Protein AF-A0A961C7F0-F1 (afdb_monomer)

Radius of gyration: 18.89 Å; Cα contacts (8 Å, |Δi|>4): 254; chains: 1; bounding box: 51×41×41 Å

Solvent-accessible surface area (backbone atoms only — not comparable to full-atom values): 10589 Å² total; per-residue (Å²): 138,84,90,80,61,78,44,64,42,94,90,44,74,85,51,42,19,37,89,86,64,50,74,58,50,70,71,58,53,52,63,55,65,75,77,64,83,82,76,84,75,44,52,48,100,83,71,50,70,42,31,48,39,80,82,40,88,68,76,50,74,67,41,51,51,50,44,36,71,67,24,47,9,21,22,57,60,94,44,80,49,44,42,94,57,30,44,81,38,47,50,50,42,58,92,80,71,32,42,38,22,54,77,38,45,43,38,24,24,70,70,58,44,54,54,55,73,33,89,57,36,45,57,48,68,47,97,88,54,50,41,35,32,37,38,73,85,69,50,76,44,60,19,23,35,64,80,42,63,71,83,70,84,77,79,57,79,89,77,61,66,66,84,82,66,78,76,80,79,85,83,74,90,131

Structure (mmCIF, N/CA/C/O backbone):
data_AF-A0A961C7F0-F1
#
_entry.id   AF-A0A961C7F0-F1
#
loop_
_atom_site.group_PDB
_atom_site.id
_atom_site.type_symbol
_atom_site.label_atom_id
_atom_site.label_alt_id
_atom_site.label_comp_id
_atom_site.label_asym_id
_atom_site.label_entity_id
_atom_site.label_seq_id
_atom_site.pdbx_PDB_ins_code
_atom_site.Cartn_x
_atom_site.Cartn_y
_atom_site.Cartn_z
_atom_site.occupancy
_atom_site.B_iso_or_equiv
_atom_site.auth_seq_id
_atom_site.auth_comp_id
_atom_site.auth_asym_id
_atom_site.auth_atom_id
_atom_site.pdbx_PDB_model_num
ATOM 1 N N . ARG A 1 1 ? 17.783 14.917 -21.419 1.00 47.03 1 ARG A N 1
ATOM 2 C CA . ARG A 1 1 ? 17.774 14.018 -20.243 1.00 47.03 1 ARG A CA 1
ATOM 3 C C . ARG A 1 1 ? 18.153 12.638 -20.739 1.00 47.03 1 ARG A C 1
ATOM 5 O O . ARG A 1 1 ? 17.617 12.247 -21.768 1.00 47.03 1 ARG A O 1
ATOM 12 N N . ALA A 1 2 ? 19.117 11.986 -20.100 1.00 45.34 2 ALA A N 1
ATOM 13 C CA . ALA A 1 2 ? 19.457 10.599 -20.384 1.00 45.34 2 ALA A CA 1
ATOM 14 C C . ALA A 1 2 ? 18.728 9.730 -19.357 1.00 45.34 2 ALA A C 1
ATOM 16 O O . ALA A 1 2 ? 18.838 9.999 -18.163 1.00 45.34 2 ALA A O 1
ATOM 17 N N . ASP A 1 3 ? 17.970 8.744 -19.825 1.00 47.06 3 ASP A N 1
ATOM 18 C CA . ASP A 1 3 ? 17.360 7.743 -18.954 1.00 47.06 3 ASP A CA 1
ATOM 19 C C . ASP A 1 3 ? 18.378 6.617 -18.760 1.00 47.06 3 ASP A C 1
ATOM 21 O O . ASP A 1 3 ? 18.797 5.973 -19.723 1.00 47.06 3 ASP A O 1
ATOM 25 N N . ILE A 1 4 ? 18.811 6.408 -17.518 1.00 59.59 4 ILE A N 1
ATOM 26 C CA . ILE A 1 4 ? 19.751 5.350 -17.140 1.00 59.59 4 ILE A CA 1
ATOM 27 C C . ILE A 1 4 ? 18.974 4.334 -16.303 1.00 59.59 4 ILE A C 1
ATOM 29 O O . ILE A 1 4 ? 18.373 4.689 -15.292 1.00 59.59 4 ILE A O 1
ATOM 33 N N . SER A 1 5 ? 18.959 3.073 -16.738 1.00 61.34 5 SER A N 1
ATOM 34 C CA . SER A 1 5 ? 18.376 1.962 -15.979 1.00 61.34 5 SER A CA 1
ATOM 35 C C . SER A 1 5 ? 19.484 1.248 -15.216 1.00 61.34 5 SER A C 1
ATOM 37 O O . SER A 1 5 ? 20.381 0.687 -15.838 1.00 61.34 5 SER A O 1
ATOM 39 N N . LEU A 1 6 ? 19.421 1.293 -13.886 1.00 67.44 6 LEU A N 1
ATOM 40 C CA . LEU A 1 6 ? 20.345 0.594 -12.995 1.00 67.44 6 LEU A CA 1
ATOM 41 C C . LEU A 1 6 ? 19.616 -0.600 -12.382 1.00 67.44 6 LEU A C 1
ATOM 43 O O . LEU A 1 6 ? 18.571 -0.426 -11.755 1.00 67.44 6 LEU A O 1
ATOM 47 N N . ILE A 1 7 ? 20.166 -1.798 -12.554 1.00 64.94 7 ILE A N 1
ATOM 48 C CA . ILE A 1 7 ? 19.648 -3.018 -11.935 1.00 64.94 7 ILE A CA 1
ATOM 49 C C . ILE A 1 7 ? 20.595 -3.407 -10.802 1.00 64.94 7 ILE A C 1
ATOM 51 O O . ILE A 1 7 ? 21.784 -3.639 -11.033 1.00 64.94 7 ILE A O 1
ATOM 55 N N . VAL A 1 8 ? 20.048 -3.465 -9.587 1.00 66.12 8 VAL A N 1
ATOM 56 C CA . VAL A 1 8 ? 20.735 -3.921 -8.374 1.00 66.12 8 VAL A CA 1
ATOM 57 C C . VAL A 1 8 ? 20.138 -5.266 -7.982 1.00 66.12 8 VAL A C 1
ATOM 59 O O . VAL A 1 8 ? 18.935 -5.360 -7.722 1.00 66.12 8 VAL A O 1
ATOM 62 N N . GLY A 1 9 ? 20.964 -6.311 -7.986 1.00 58.84 9 GLY A N 1
ATOM 63 C CA . GLY A 1 9 ? 20.545 -7.646 -7.567 1.00 58.84 9 GLY A CA 1
ATOM 64 C C . GLY A 1 9 ? 20.196 -7.661 -6.081 1.00 58.84 9 GLY A C 1
ATOM 65 O O . GLY A 1 9 ? 20.911 -7.092 -5.261 1.00 58.84 9 GLY A O 1
ATOM 66 N N . ALA A 1 10 ? 19.091 -8.309 -5.711 1.00 60.16 10 ALA A N 1
ATOM 67 C CA . ALA A 1 10 ? 18.738 -8.486 -4.299 1.00 60.16 10 ALA A CA 1
ATOM 68 C C . ALA A 1 10 ? 19.674 -9.486 -3.586 1.00 60.16 10 ALA A C 1
ATOM 70 O O . ALA A 1 10 ? 19.792 -9.468 -2.364 1.00 60.16 10 ALA A O 1
ATOM 71 N N . ASP A 1 11 ? 20.306 -10.367 -4.357 1.00 69.69 11 ASP A N 1
ATOM 72 C CA . ASP A 1 11 ? 21.291 -11.369 -3.952 1.00 69.69 11 ASP A CA 1
ATOM 73 C C . ASP A 1 11 ? 22.716 -10.807 -3.858 1.00 69.69 11 ASP A C 1
ATOM 75 O O . ASP A 1 11 ? 23.481 -11.234 -2.993 1.00 69.69 11 ASP A O 1
ATOM 79 N N . ASP A 1 12 ? 23.049 -9.822 -4.692 1.00 70.56 12 ASP A N 1
ATOM 80 C CA . ASP A 1 12 ? 24.292 -9.056 -4.609 1.00 70.56 12 ASP A CA 1
ATOM 81 C C . ASP A 1 12 ? 24.028 -7.557 -4.852 1.00 70.56 12 ASP A C 1
ATOM 83 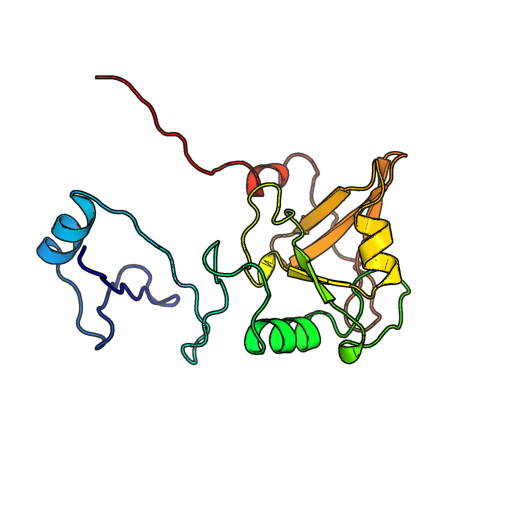O O . ASP A 1 12 ? 24.082 -7.084 -5.993 1.00 70.56 12 ASP A O 1
ATOM 87 N N . PRO A 1 13 ? 23.780 -6.773 -3.784 1.00 63.81 13 PRO A N 1
ATOM 88 C CA . PRO A 1 13 ? 23.499 -5.348 -3.912 1.00 63.81 13 PRO A CA 1
ATOM 89 C C . PRO A 1 13 ? 24.733 -4.513 -4.293 1.00 63.81 13 PRO A C 1
ATOM 91 O O . PRO A 1 13 ? 24.615 -3.306 -4.504 1.00 63.81 13 PRO A O 1
ATOM 94 N N . THR A 1 14 ? 25.925 -5.117 -4.365 1.00 72.62 14 THR A N 1
ATOM 95 C CA . THR A 1 14 ? 27.167 -4.418 -4.739 1.00 72.62 14 THR A CA 1
ATOM 96 C C . THR A 1 14 ? 27.400 -4.403 -6.253 1.00 72.62 14 THR A C 1
ATOM 98 O O . THR A 1 14 ? 28.111 -3.530 -6.784 1.00 72.62 14 THR A O 1
ATOM 101 N N . LEU A 1 15 ? 26.743 -5.320 -6.967 1.00 73.62 15 LEU A N 1
ATOM 102 C CA . LEU A 1 15 ? 26.760 -5.406 -8.415 1.00 73.62 15 LEU A CA 1
ATOM 103 C C . LEU A 1 15 ? 25.649 -4.537 -9.018 1.00 73.62 15 LEU A C 1
ATOM 105 O O . LEU A 1 15 ? 24.460 -4.806 -8.865 1.00 73.62 15 LEU A O 1
ATOM 109 N N . VAL A 1 16 ? 26.056 -3.494 -9.743 1.00 74.69 16 VAL A N 1
ATOM 110 C CA . VAL A 1 16 ? 25.160 -2.630 -10.521 1.00 74.69 16 VAL A CA 1
ATOM 111 C C . VAL A 1 16 ? 25.364 -2.936 -11.997 1.00 74.69 16 VAL A C 1
ATOM 113 O O . VAL A 1 16 ? 26.499 -2.907 -12.479 1.00 74.69 16 VAL A O 1
ATOM 116 N N . THR A 1 17 ? 24.276 -3.209 -12.710 1.00 78.56 17 THR A N 1
ATOM 117 C CA . THR A 1 17 ? 24.289 -3.501 -14.150 1.00 78.56 17 THR A CA 1
ATOM 118 C C . THR A 1 17 ? 23.371 -2.557 -14.922 1.00 78.56 17 THR A C 1
ATOM 120 O O . THR A 1 17 ? 22.463 -1.956 -14.340 1.00 78.56 17 THR A O 1
ATOM 123 N N . ASP A 1 18 ? 23.623 -2.398 -16.222 1.00 77.69 18 ASP A N 1
ATOM 124 C CA . ASP A 1 18 ? 22.651 -1.803 -17.142 1.00 77.69 18 ASP A CA 1
ATOM 125 C C . ASP A 1 18 ? 21.525 -2.798 -17.486 1.00 77.69 18 ASP A C 1
ATOM 127 O O . ASP A 1 18 ? 21.468 -3.921 -16.976 1.00 77.69 18 ASP A O 1
ATOM 131 N N . ARG A 1 19 ? 20.601 -2.397 -18.367 1.00 71.31 19 ARG A N 1
ATOM 132 C CA . ARG A 1 19 ? 19.469 -3.251 -18.761 1.00 71.31 19 ARG A CA 1
ATOM 133 C C . ARG A 1 19 ? 19.887 -4.497 -19.560 1.00 71.31 19 ARG A C 1
ATOM 135 O O . ARG A 1 19 ? 19.089 -5.423 -19.684 1.00 71.31 19 ARG A O 1
ATOM 142 N N . GLU A 1 20 ? 21.094 -4.518 -20.120 1.00 78.44 20 GLU A N 1
ATOM 143 C CA . GLU A 1 20 ? 21.688 -5.658 -20.818 1.00 78.44 20 GLU A CA 1
ATOM 144 C C . GLU A 1 20 ? 22.439 -6.602 -19.857 1.00 78.44 20 GLU A C 1
ATOM 146 O O . GLU A 1 20 ? 22.932 -7.648 -20.283 1.00 78.44 20 GLU A O 1
ATOM 151 N N . GLY A 1 21 ? 22.500 -6.273 -18.560 1.00 75.62 21 GLY A N 1
ATOM 152 C CA . GLY A 1 21 ? 23.225 -7.047 -17.554 1.00 75.62 21 GLY A CA 1
ATOM 153 C C . GLY A 1 21 ? 24.731 -6.785 -17.568 1.00 75.62 21 GLY A C 1
ATOM 154 O O . GLY A 1 21 ? 25.493 -7.548 -16.972 1.00 75.62 21 GLY A O 1
ATOM 155 N N . ILE A 1 22 ? 25.183 -5.727 -18.246 1.00 81.69 22 ILE A N 1
ATOM 156 C CA . ILE A 1 22 ? 26.596 -5.364 -18.306 1.00 81.69 22 ILE A CA 1
ATOM 157 C C . ILE A 1 22 ? 26.956 -4.625 -17.011 1.00 81.69 22 ILE A C 1
ATOM 159 O O . ILE A 1 22 ? 26.296 -3.639 -16.668 1.00 81.69 22 ILE A O 1
ATOM 163 N N . PRO A 1 23 ? 27.995 -5.062 -16.273 1.00 82.75 23 PRO A N 1
ATOM 164 C CA . PRO A 1 23 ? 28.431 -4.374 -15.065 1.00 82.75 23 PRO A CA 1
ATOM 165 C C . PRO A 1 23 ? 28.829 -2.926 -15.346 1.00 82.75 23 PRO A C 1
ATOM 167 O O . PRO A 1 23 ? 29.675 -2.645 -16.198 1.00 82.75 23 PRO A O 1
ATOM 170 N N . ILE A 1 24 ? 28.261 -2.002 -14.576 1.00 78.19 24 ILE A N 1
ATOM 171 C CA . ILE A 1 24 ? 28.623 -0.590 -14.635 1.00 78.19 24 ILE A CA 1
ATOM 172 C C . ILE A 1 24 ? 29.826 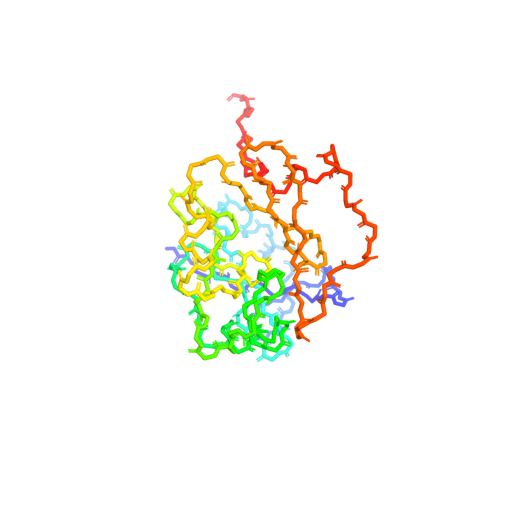-0.378 -13.714 1.00 78.19 24 ILE A C 1
ATOM 174 O O . ILE A 1 24 ? 29.722 -0.481 -12.486 1.00 78.19 24 ILE A O 1
ATOM 178 N N . GLY A 1 25 ? 30.981 -0.100 -14.322 1.00 77.81 25 GLY A N 1
ATOM 179 C CA . GLY A 1 25 ? 32.216 0.231 -13.609 1.00 77.81 25 GLY A CA 1
ATOM 180 C C . GLY A 1 25 ? 32.158 1.597 -12.918 1.00 77.81 25 GLY A C 1
ATOM 181 O O . GLY A 1 25 ? 31.290 2.421 -13.209 1.00 77.81 25 GLY A O 1
ATOM 182 N N . ASP A 1 26 ? 33.111 1.857 -12.025 1.00 73.56 26 ASP A N 1
ATOM 183 C CA . ASP A 1 26 ? 33.114 3.018 -11.122 1.00 73.56 26 ASP A CA 1
ATOM 184 C C . ASP A 1 26 ? 32.924 4.363 -11.835 1.00 73.56 26 ASP A C 1
ATOM 186 O O . ASP A 1 26 ? 32.136 5.193 -11.391 1.00 73.56 26 ASP A O 1
ATOM 190 N N . THR A 1 27 ? 33.556 4.571 -12.993 1.00 69.50 27 THR A N 1
ATOM 191 C CA . THR A 1 27 ? 33.387 5.798 -13.791 1.00 69.50 27 THR A CA 1
ATOM 192 C C . THR A 1 27 ? 31.938 6.021 -14.233 1.00 69.50 27 THR A C 1
ATOM 194 O O . THR A 1 27 ? 31.448 7.147 -14.180 1.00 69.50 27 THR A O 1
ATOM 197 N N . GLY A 1 28 ? 31.233 4.957 -14.630 1.00 66.56 28 GLY A N 1
ATOM 198 C CA . GLY A 1 28 ? 29.814 5.022 -14.981 1.00 66.56 28 GLY A CA 1
ATOM 199 C C . GLY A 1 28 ? 28.937 5.296 -13.760 1.00 66.56 28 GLY A C 1
ATOM 200 O O . GLY A 1 28 ? 28.008 6.097 -13.845 1.00 66.56 28 GLY A O 1
ATOM 201 N N . ARG A 1 29 ? 29.281 4.712 -12.602 1.00 67.75 29 ARG A N 1
ATOM 202 C CA . ARG A 1 29 ? 28.599 4.967 -11.322 1.00 67.75 29 ARG A CA 1
ATOM 203 C C . ARG A 1 29 ? 28.730 6.436 -10.908 1.00 67.75 29 ARG A C 1
ATOM 205 O O . ARG A 1 29 ? 27.721 7.069 -10.619 1.00 67.75 29 ARG A O 1
ATOM 212 N N . TYR A 1 30 ? 29.938 7.002 -10.949 1.00 67.12 30 TYR A N 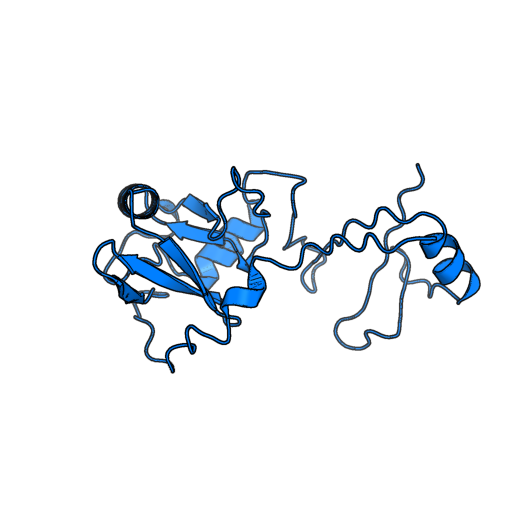1
ATOM 213 C CA . TYR A 1 30 ? 30.184 8.405 -10.595 1.00 67.12 30 TYR A CA 1
ATOM 214 C C . TYR A 1 30 ? 29.533 9.392 -11.566 1.00 67.12 30 TYR A C 1
ATOM 216 O O . TYR A 1 30 ? 28.960 10.379 -11.118 1.00 67.12 30 TYR A O 1
ATOM 224 N N . ALA A 1 31 ? 29.540 9.109 -12.873 1.00 64.81 31 ALA A N 1
ATOM 225 C CA . ALA A 1 31 ? 28.860 9.948 -13.859 1.00 64.81 31 ALA A CA 1
ATOM 226 C C . ALA A 1 31 ? 27.339 10.030 -13.619 1.00 64.81 31 ALA A C 1
ATOM 228 O O . ALA A 1 31 ? 26.744 11.086 -13.829 1.00 64.81 31 ALA A O 1
ATOM 229 N N . CYS A 1 32 ? 26.717 8.951 -13.125 1.00 61.50 32 CYS A N 1
ATOM 230 C CA . CYS A 1 32 ? 25.304 8.956 -12.737 1.00 61.50 32 CYS A CA 1
ATOM 231 C C . CYS A 1 32 ? 25.026 9.831 -11.503 1.00 61.50 32 CYS A C 1
ATOM 233 O O . CYS A 1 32 ? 23.901 10.284 -11.337 1.00 61.50 32 CYS A O 1
ATOM 235 N N . LEU A 1 33 ? 26.022 10.075 -10.644 1.00 62.59 33 LEU A N 1
ATOM 236 C CA . LEU A 1 33 ? 25.883 10.819 -9.385 1.00 62.59 33 LEU A CA 1
ATOM 237 C C . LEU A 1 33 ? 26.133 12.328 -9.524 1.00 62.59 33 LEU A C 1
ATOM 239 O O . LEU A 1 33 ? 25.933 13.060 -8.559 1.00 62.59 33 LEU A O 1
ATOM 243 N N . CYS A 1 34 ? 26.564 12.808 -10.694 1.00 64.75 34 CYS A N 1
ATOM 244 C CA . CYS A 1 34 ? 26.898 14.220 -10.888 1.00 64.75 34 CYS A CA 1
ATOM 245 C C . CYS A 1 34 ? 25.671 15.147 -11.019 1.00 64.75 34 CYS A C 1
ATOM 247 O O . CYS A 1 34 ? 25.830 16.346 -10.811 1.00 64.75 34 CYS A O 1
ATOM 249 N N . ASP A 1 35 ? 24.482 14.615 -11.340 1.00 49.62 35 ASP A N 1
ATOM 250 C CA . ASP A 1 35 ? 23.181 15.321 -11.284 1.00 49.62 35 ASP A CA 1
ATOM 251 C C . ASP A 1 35 ? 21.988 14.326 -11.308 1.00 49.62 35 ASP A C 1
ATOM 253 O O . ASP A 1 35 ? 21.268 14.221 -12.310 1.00 49.62 35 ASP A O 1
ATOM 257 N N . PRO A 1 36 ? 21.805 13.481 -10.275 1.00 50.34 36 PRO A N 1
ATOM 258 C CA . PRO A 1 36 ? 20.818 12.419 -10.356 1.00 50.34 36 PRO A CA 1
ATOM 259 C C . PRO A 1 36 ? 19.421 12.867 -9.933 1.00 50.34 36 PRO A C 1
ATOM 261 O O . PRO A 1 36 ? 19.143 13.105 -8.759 1.00 50.34 36 PRO A O 1
ATOM 264 N N . ALA A 1 37 ? 18.486 12.793 -10.874 1.00 52.41 37 ALA A N 1
ATOM 265 C CA . ALA A 1 37 ? 17.104 12.466 -10.552 1.00 52.41 37 ALA A CA 1
ATOM 266 C C . ALA A 1 37 ? 16.908 10.954 -10.758 1.00 52.41 37 ALA A C 1
ATOM 268 O O . ALA A 1 37 ? 16.533 10.516 -11.846 1.00 52.41 37 ALA A O 1
ATOM 269 N N . PHE A 1 38 ? 17.197 10.137 -9.739 1.00 57.75 38 PHE A N 1
ATOM 270 C CA . PHE A 1 38 ? 16.920 8.699 -9.804 1.00 57.75 38 PHE A CA 1
ATOM 271 C C . PHE A 1 38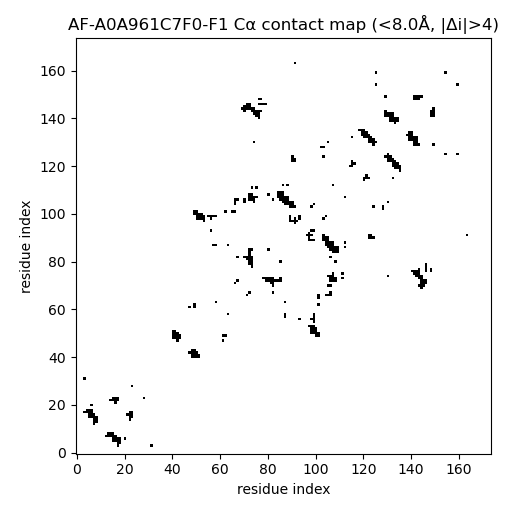 ? 15.424 8.437 -9.616 1.00 57.75 38 PHE A C 1
ATOM 273 O O . PHE A 1 38 ? 14.804 8.950 -8.687 1.00 57.75 38 PHE A O 1
ATOM 280 N N . THR A 1 39 ? 14.847 7.599 -10.476 1.00 56.34 39 THR A N 1
ATOM 281 C CA . THR A 1 39 ? 13.537 6.982 -10.232 1.00 56.34 39 THR A CA 1
ATOM 282 C C . THR A 1 39 ? 13.782 5.502 -9.960 1.00 56.34 39 THR A C 1
ATOM 284 O O . THR A 1 39 ? 14.086 4.772 -10.905 1.00 56.34 39 THR A O 1
ATOM 287 N N . PRO A 1 40 ? 13.726 5.041 -8.698 1.00 59.50 40 PRO A N 1
ATOM 288 C CA . PRO A 1 40 ? 13.882 3.624 -8.407 1.00 59.50 40 PRO A CA 1
ATOM 289 C C . PRO A 1 40 ? 12.732 2.841 -9.052 1.00 59.50 40 PRO A C 1
ATOM 291 O O . PRO A 1 40 ? 11.569 3.224 -8.941 1.00 59.50 40 PRO A O 1
ATOM 294 N N . VAL A 1 41 ? 13.064 1.744 -9.733 1.00 65.56 41 VAL A N 1
ATOM 295 C CA . VAL A 1 41 ? 12.092 0.804 -10.303 1.00 65.56 41 VAL A CA 1
ATOM 296 C C . VAL A 1 41 ? 12.257 -0.514 -9.564 1.00 65.56 41 VAL A C 1
ATOM 298 O O . VAL A 1 41 ? 13.201 -1.258 -9.821 1.00 65.56 41 VAL A O 1
ATOM 301 N N . VAL A 1 42 ? 11.351 -0.810 -8.633 1.00 70.62 42 VAL A N 1
ATOM 302 C CA . VAL A 1 42 ? 11.343 -2.113 -7.958 1.00 70.62 42 VAL A CA 1
ATOM 303 C C . VAL A 1 42 ? 10.545 -3.079 -8.810 1.00 70.62 42 VAL A C 1
ATOM 305 O O . VAL A 1 42 ? 9.410 -2.799 -9.202 1.00 70.62 42 VAL A O 1
ATOM 308 N N . MET A 1 43 ? 11.143 -4.224 -9.104 1.00 76.19 43 MET A N 1
ATOM 309 C CA . MET A 1 43 ? 10.519 -5.279 -9.882 1.00 76.19 43 MET A CA 1
ATOM 310 C C . MET A 1 43 ? 10.756 -6.639 -9.249 1.00 76.19 43 MET A C 1
ATOM 312 O O . MET A 1 43 ? 11.744 -6.869 -8.557 1.00 76.19 43 MET A O 1
ATOM 316 N N . ASN A 1 44 ? 9.823 -7.556 -9.484 1.00 73.88 44 ASN A N 1
ATOM 317 C CA . ASN A 1 44 ? 10.007 -8.939 -9.072 1.00 73.88 44 ASN A CA 1
ATOM 318 C C . ASN A 1 44 ? 11.019 -9.661 -9.981 1.00 73.88 44 ASN A C 1
ATOM 320 O O . ASN A 1 44 ? 11.440 -9.149 -11.017 1.00 73.88 44 ASN A O 1
ATOM 324 N N . THR A 1 45 ? 11.341 -10.909 -9.642 1.00 73.00 45 THR A N 1
ATOM 325 C CA . THR A 1 45 ? 12.297 -11.758 -10.380 1.00 73.00 45 THR A CA 1
ATOM 326 C C . THR A 1 45 ? 11.928 -12.037 -11.843 1.00 73.00 45 THR A C 1
ATOM 328 O O . THR A 1 45 ? 12.733 -12.595 -12.580 1.00 73.00 45 THR A O 1
ATOM 331 N N . LYS A 1 46 ? 10.720 -11.668 -12.286 1.00 74.38 46 LYS A N 1
ATOM 332 C CA . LYS A 1 46 ? 10.256 -11.791 -13.677 1.00 74.38 46 LYS A CA 1
ATOM 333 C C . LYS A 1 46 ? 10.277 -10.453 -14.427 1.00 74.38 46 LYS A C 1
ATOM 335 O O . LYS A 1 46 ? 9.698 -10.365 -15.506 1.00 74.38 46 LYS A O 1
ATOM 340 N N . GLY A 1 47 ? 10.880 -9.414 -13.848 1.00 68.25 47 GLY A N 1
ATOM 341 C CA . GLY A 1 47 ? 10.957 -8.076 -14.435 1.00 68.25 47 GLY A CA 1
ATOM 342 C C . GLY A 1 47 ? 9.645 -7.289 -14.377 1.00 68.25 47 GLY A C 1
ATOM 343 O O . GLY A 1 47 ? 9.493 -6.291 -15.076 1.00 68.25 47 GLY A O 1
ATOM 344 N N . VAL A 1 48 ? 8.667 -7.722 -13.571 1.00 76.69 48 VAL A N 1
ATOM 345 C CA . VAL A 1 48 ? 7.403 -6.989 -13.418 1.00 76.69 48 VAL A CA 1
ATOM 346 C C . VAL A 1 48 ? 7.584 -5.907 -12.371 1.00 76.69 48 VAL A C 1
ATOM 348 O O . VAL A 1 48 ? 7.856 -6.227 -11.216 1.00 76.69 48 VAL A O 1
ATOM 351 N N . VAL A 1 49 ? 7.380 -4.651 -12.769 1.00 78.00 49 VAL A N 1
ATOM 352 C CA . VAL A 1 49 ? 7.441 -3.498 -11.867 1.00 78.00 49 VAL A CA 1
ATOM 353 C C . VAL A 1 49 ? 6.357 -3.615 -10.796 1.00 78.00 49 VAL A C 1
ATOM 355 O O . VAL A 1 49 ? 5.161 -3.650 -11.097 1.00 78.00 49 VAL A O 1
ATOM 358 N N . THR A 1 50 ? 6.790 -3.716 -9.544 1.00 85.19 50 THR A N 1
ATOM 359 C CA . THR A 1 50 ? 5.927 -3.805 -8.365 1.00 85.19 50 THR A CA 1
ATOM 360 C C . THR A 1 50 ? 5.724 -2.455 -7.701 1.00 85.19 50 THR A C 1
ATOM 362 O O . THR A 1 50 ? 4.658 -2.254 -7.123 1.00 85.19 50 THR A O 1
ATOM 365 N N . ASP A 1 51 ? 6.682 -1.536 -7.844 1.00 86.94 51 ASP A N 1
ATOM 366 C CA . ASP A 1 51 ? 6.611 -0.188 -7.281 1.00 86.94 51 ASP A CA 1
ATOM 367 C C . ASP A 1 51 ? 6.624 0.840 -8.412 1.00 86.94 51 ASP A C 1
ATOM 369 O O . ASP A 1 51 ? 7.575 0.928 -9.190 1.00 86.94 51 ASP A O 1
ATOM 373 N N . LEU A 1 52 ? 5.509 1.561 -8.554 1.00 85.75 52 LEU A N 1
ATOM 374 C CA . LEU A 1 52 ? 5.305 2.551 -9.617 1.00 85.75 52 LEU A CA 1
ATOM 375 C C . LEU A 1 52 ? 5.615 3.974 -9.143 1.00 85.75 52 LEU A C 1
ATOM 377 O O . LEU A 1 52 ? 5.526 4.925 -9.931 1.00 85.75 52 LEU A O 1
ATOM 381 N N . GLY A 1 53 ? 5.925 4.147 -7.857 1.00 86.81 53 GLY A N 1
ATOM 382 C CA . GLY A 1 53 ? 6.163 5.440 -7.250 1.00 86.81 53 GLY A CA 1
ATOM 383 C C . GLY A 1 53 ? 4.997 6.389 -7.516 1.00 86.81 53 GLY A C 1
ATOM 384 O O . GLY A 1 53 ? 3.819 6.069 -7.344 1.00 86.81 53 GLY A O 1
ATOM 385 N N . ARG A 1 54 ? 5.329 7.584 -8.002 1.00 86.25 54 ARG A N 1
ATOM 386 C CA . ARG A 1 54 ? 4.363 8.637 -8.344 1.00 86.25 54 ARG A CA 1
ATOM 387 C C . ARG A 1 54 ? 4.073 8.758 -9.841 1.00 86.25 54 ARG A C 1
ATOM 389 O O . ARG A 1 54 ? 3.356 9.673 -10.239 1.00 86.25 54 ARG A O 1
ATOM 396 N N . ALA A 1 55 ? 4.583 7.844 -10.667 1.00 80.44 55 ALA A N 1
ATOM 397 C CA . ALA A 1 55 ? 4.376 7.889 -12.115 1.00 80.44 55 ALA A CA 1
ATOM 398 C C . ALA A 1 55 ? 2.917 7.604 -12.505 1.00 80.44 55 ALA A C 1
ATOM 400 O O . ALA A 1 55 ? 2.402 8.165 -13.471 1.00 80.44 55 ALA A O 1
ATOM 401 N N . GLN A 1 56 ? 2.228 6.758 -11.735 1.00 83.19 56 GLN A N 1
ATOM 402 C CA . GLN A 1 56 ? 0.843 6.385 -11.988 1.00 83.19 56 GLN A CA 1
ATOM 403 C C . GLN A 1 56 ? 0.052 6.340 -10.684 1.00 83.19 56 GLN A C 1
ATOM 405 O O . GLN A 1 56 ? 0.469 5.722 -9.711 1.00 83.19 56 GLN A O 1
ATOM 410 N N . ARG A 1 57 ? -1.132 6.960 -10.679 1.00 90.81 57 ARG A N 1
ATOM 411 C CA . ARG A 1 57 ? -2.040 6.943 -9.521 1.00 90.81 57 ARG A CA 1
ATOM 412 C C . ARG A 1 57 ? -2.701 5.583 -9.299 1.00 90.81 57 ARG A C 1
ATOM 414 O O . ARG A 1 57 ? -2.970 5.208 -8.167 1.00 90.81 57 ARG A O 1
ATOM 421 N N . LEU A 1 58 ? -3.080 4.898 -10.374 1.00 93.88 58 LEU A N 1
ATOM 422 C CA . LEU A 1 58 ? -3.846 3.655 -10.294 1.00 93.88 58 LEU A CA 1
ATOM 423 C C . LEU A 1 58 ? -2.909 2.452 -10.273 1.00 93.88 58 LEU A C 1
ATOM 425 O O . LEU A 1 58 ? -1.994 2.381 -11.088 1.00 93.88 58 LEU A O 1
ATOM 429 N N . ALA A 1 59 ? -3.200 1.489 -9.399 1.00 94.31 59 ALA A N 1
ATOM 430 C CA . ALA A 1 59 ? -2.489 0.219 -9.366 1.00 94.31 59 ALA A CA 1
ATOM 431 C C . ALA A 1 59 ? -2.612 -0.521 -10.706 1.00 94.31 59 ALA A C 1
ATOM 433 O O . ALA A 1 59 ? -3.715 -0.609 -11.267 1.00 94.31 59 ALA A O 1
ATOM 434 N N . SER A 1 60 ? -1.497 -1.080 -11.178 1.00 92.44 60 SER A N 1
ATOM 435 C CA . SER A 1 60 ? -1.441 -1.906 -12.387 1.00 92.44 60 SER A CA 1
ATOM 436 C C . SER A 1 60 ? -2.156 -3.247 -12.198 1.00 92.44 60 SER A C 1
ATOM 438 O O . SER A 1 60 ? -2.377 -3.707 -11.076 1.00 92.44 60 SER A O 1
ATOM 440 N N . ASP A 1 61 ? -2.470 -3.935 -13.296 1.00 90.94 61 ASP A N 1
ATOM 441 C CA . ASP A 1 61 ? -3.080 -5.271 -13.235 1.00 90.94 61 ASP A CA 1
ATOM 442 C C . ASP A 1 61 ? -2.195 -6.290 -12.507 1.00 90.94 61 ASP A C 1
ATOM 444 O O . ASP A 1 61 ? -2.697 -7.177 -11.815 1.00 90.94 61 ASP A O 1
ATOM 448 N N . ALA A 1 62 ? -0.872 -6.160 -12.633 1.00 88.06 62 ALA A N 1
ATOM 449 C CA . ALA A 1 62 ? 0.071 -7.002 -11.912 1.00 88.06 62 ALA A CA 1
ATOM 450 C C . ALA A 1 62 ? 0.013 -6.752 -10.399 1.00 88.06 62 ALA A C 1
ATOM 452 O O . ALA A 1 62 ? -0.069 -7.712 -9.631 1.00 88.06 62 ALA A O 1
ATOM 453 N N . GLN A 1 63 ? -0.017 -5.483 -9.974 1.00 94.12 63 GLN A N 1
ATOM 454 C CA . GLN A 1 63 ? -0.170 -5.124 -8.563 1.00 94.12 63 GLN A CA 1
ATOM 455 C C . GLN A 1 63 ? -1.513 -5.609 -8.011 1.00 94.12 63 GLN A C 1
ATOM 457 O O . GLN A 1 63 ? -1.545 -6.214 -6.945 1.00 94.12 63 GLN A O 1
ATOM 462 N N . ARG A 1 64 ? -2.611 -5.451 -8.762 1.00 95.12 64 ARG A N 1
ATOM 463 C CA . ARG A 1 64 ? -3.939 -5.956 -8.368 1.00 95.12 64 ARG A CA 1
ATOM 464 C C . ARG A 1 64 ? -3.951 -7.473 -8.182 1.00 95.12 64 ARG A C 1
ATOM 466 O O . ARG A 1 64 ? -4.499 -7.960 -7.199 1.00 95.12 64 ARG A O 1
ATOM 473 N N . LYS A 1 65 ? -3.314 -8.231 -9.082 1.00 91.25 65 LYS A N 1
ATOM 474 C CA . LYS A 1 65 ? -3.166 -9.693 -8.940 1.00 91.25 65 LYS A CA 1
ATOM 475 C C . LYS A 1 65 ? -2.328 -10.067 -7.718 1.00 91.25 65 LYS A C 1
ATOM 477 O O . LYS A 1 65 ? -2.694 -10.985 -6.987 1.00 91.25 65 LYS A O 1
ATOM 482 N N . ALA A 1 66 ? -1.224 -9.358 -7.485 1.00 92.25 66 ALA A N 1
ATOM 483 C CA . ALA A 1 66 ? -0.371 -9.587 -6.324 1.00 92.25 66 ALA A CA 1
ATOM 484 C C . ALA A 1 66 ? -1.114 -9.291 -5.012 1.00 92.25 66 ALA A C 1
ATOM 486 O O . ALA A 1 66 ? -1.085 -10.108 -4.094 1.00 92.25 66 ALA A O 1
ATOM 487 N N . MET A 1 67 ? -1.853 -8.182 -4.954 1.00 96.00 67 MET A N 1
ATOM 488 C CA . MET A 1 67 ? -2.736 -7.851 -3.840 1.00 96.00 67 MET A CA 1
ATOM 489 C C . MET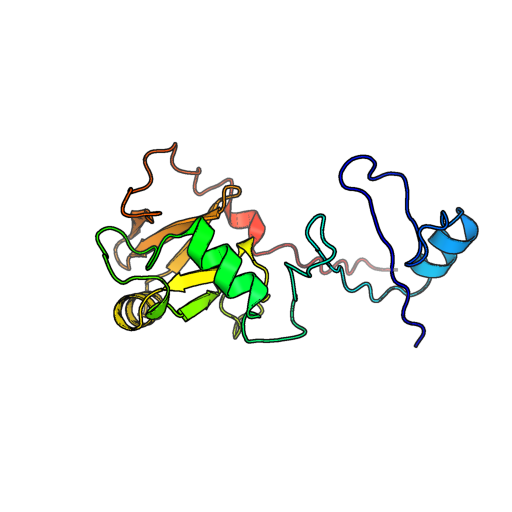 A 1 67 ? -3.815 -8.916 -3.633 1.00 96.00 67 MET A C 1
ATOM 491 O O . MET A 1 67 ? -3.984 -9.376 -2.513 1.00 96.00 67 MET A O 1
ATOM 495 N N . ALA A 1 68 ? -4.504 -9.368 -4.686 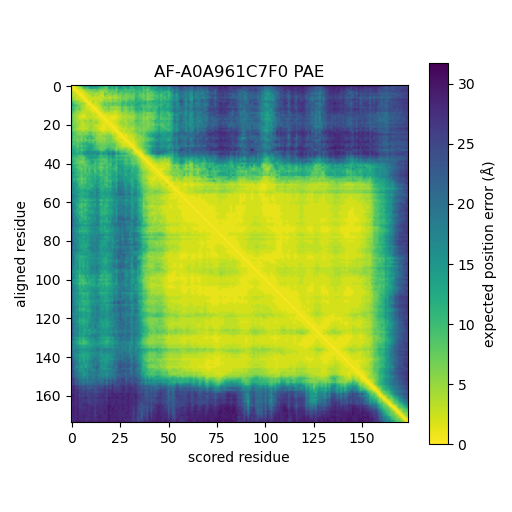1.00 95.31 68 ALA A N 1
ATOM 496 C CA . ALA A 1 68 ? -5.516 -10.421 -4.580 1.00 95.31 68 ALA A CA 1
ATOM 497 C C . ALA A 1 68 ? -4.940 -11.709 -3.968 1.00 95.31 68 ALA A C 1
ATOM 499 O O . ALA A 1 68 ? -5.566 -12.326 -3.108 1.00 95.31 68 ALA A O 1
ATOM 500 N N . HIS A 1 69 ? -3.720 -12.082 -4.362 1.00 94.50 69 HIS A N 1
ATOM 501 C CA . HIS A 1 69 ? -3.019 -13.232 -3.797 1.00 94.50 69 HIS A CA 1
ATOM 502 C C . HIS A 1 69 ? -2.574 -13.008 -2.342 1.00 94.50 69 HIS A C 1
ATOM 504 O O . HIS A 1 69 ? -2.696 -13.917 -1.523 1.00 94.50 69 HIS A O 1
ATOM 510 N N . ARG A 1 70 ? -2.073 -11.815 -1.999 1.00 95.00 70 ARG A N 1
ATOM 511 C CA . ARG A 1 70 ? -1.617 -11.474 -0.640 1.00 95.00 70 ARG A CA 1
ATOM 512 C C . ARG A 1 70 ? -2.786 -11.340 0.342 1.00 95.00 70 ARG A C 1
ATOM 514 O O . ARG A 1 70 ? -2.731 -11.883 1.443 1.00 95.00 70 ARG A O 1
ATOM 521 N N . ASP A 1 71 ? -3.828 -10.627 -0.066 1.00 97.38 71 ASP A N 1
ATOM 522 C CA . ASP A 1 71 ? -4.918 -10.161 0.791 1.00 97.38 71 ASP A CA 1
ATOM 523 C C . ASP A 1 71 ? -6.101 -11.139 0.816 1.00 97.38 71 ASP A C 1
ATOM 525 O O . ASP A 1 71 ? -6.785 -11.260 1.833 1.00 97.38 71 ASP A O 1
ATOM 529 N N . GLY A 1 72 ? -6.355 -11.859 -0.282 1.00 96.56 72 GLY A N 1
ATOM 530 C CA . GLY A 1 72 ? -7.483 -12.789 -0.402 1.00 96.56 72 GLY A CA 1
ATOM 531 C C . GLY A 1 72 ? -8.865 -12.126 -0.448 1.00 96.56 72 GLY A C 1
ATOM 532 O O . GLY A 1 72 ? -9.872 -12.822 -0.365 1.00 96.56 72 GLY A O 1
ATOM 533 N N . GLY A 1 73 ? -8.929 -10.797 -0.555 1.00 97.31 73 GLY A N 1
ATOM 534 C CA . GLY A 1 73 ? -10.163 -10.013 -0.545 1.00 97.31 73 GLY A CA 1
ATOM 535 C C . GLY A 1 73 ? -9.991 -8.727 0.250 1.00 97.31 73 GLY A C 1
ATOM 536 O O . GLY A 1 73 ? -8.876 -8.234 0.417 1.00 97.31 73 GLY A O 1
ATOM 537 N N . CYS A 1 74 ? -11.091 -8.173 0.756 1.00 98.38 74 CYS A N 1
ATOM 538 C CA . CYS A 1 74 ? -11.013 -6.995 1.612 1.00 98.38 74 CYS A CA 1
ATOM 539 C C . CYS A 1 74 ? -10.207 -7.288 2.892 1.00 98.38 74 CYS A C 1
ATOM 541 O O . CYS A 1 74 ? -10.527 -8.206 3.652 1.00 98.38 74 CYS A O 1
ATOM 543 N N . VAL A 1 75 ? -9.189 -6.463 3.160 1.00 98.12 75 VAL A N 1
ATOM 544 C CA . VAL A 1 75 ? -8.303 -6.616 4.328 1.00 98.12 75 VAL A CA 1
ATOM 545 C C . VAL A 1 75 ? -8.922 -6.123 5.639 1.00 98.12 75 VAL A C 1
ATOM 547 O O . VAL A 1 75 ? -8.341 -6.314 6.706 1.00 98.12 75 VAL A O 1
ATOM 550 N N . PHE A 1 76 ? -10.092 -5.481 5.602 1.00 97.38 76 PHE A N 1
ATOM 551 C CA . PHE A 1 76 ? -10.775 -5.044 6.818 1.00 97.38 76 PHE A CA 1
ATOM 552 C C . PHE A 1 76 ? -11.284 -6.270 7.600 1.00 97.38 76 PHE A C 1
ATOM 554 O O . PHE A 1 76 ? -11.901 -7.158 7.006 1.00 97.38 76 PHE A O 1
ATOM 561 N N . PRO A 1 77 ? -11.039 -6.371 8.919 1.00 95.69 77 PRO A N 1
ATOM 562 C CA . PRO A 1 77 ? -11.292 -7.605 9.658 1.00 95.69 77 PRO A CA 1
ATOM 563 C C . PRO A 1 77 ? -12.772 -7.983 9.711 1.00 95.69 77 PRO A C 1
ATOM 565 O O . PRO A 1 77 ? -13.623 -7.187 10.102 1.00 95.69 77 PRO A O 1
ATOM 568 N N . GLY A 1 78 ? -13.050 -9.254 9.425 1.00 95.62 78 GLY A N 1
ATOM 569 C CA . GLY A 1 78 ? -14.394 -9.822 9.371 1.00 95.62 78 GLY A CA 1
ATOM 570 C C . GLY A 1 78 ? -15.133 -9.570 8.056 1.00 95.62 78 GLY A C 1
ATOM 571 O O . GLY A 1 78 ? -16.278 -9.991 7.945 1.00 95.62 78 GLY A O 1
ATOM 572 N N . CYS A 1 79 ? -14.519 -8.898 7.078 1.00 97.62 79 CYS A N 1
ATOM 573 C CA . CYS A 1 79 ? -15.107 -8.734 5.754 1.00 97.62 79 CYS A CA 1
ATOM 574 C C . CYS A 1 79 ? -14.838 -9.972 4.889 1.00 97.62 79 CYS A C 1
ATOM 576 O O . CYS A 1 79 ? -13.742 -10.517 4.899 1.00 97.62 79 CYS A O 1
ATOM 578 N N . ASP A 1 80 ? -15.820 -10.402 4.114 1.00 97.19 80 ASP A N 1
ATOM 579 C CA . ASP A 1 80 ? -15.751 -11.549 3.204 1.00 97.19 80 ASP A CA 1
ATOM 580 C C . ASP A 1 80 ? -15.799 -11.133 1.726 1.00 97.19 80 ASP A C 1
ATOM 582 O O . ASP A 1 80 ? -15.840 -11.984 0.840 1.00 97.19 80 ASP A O 1
ATOM 586 N N . SER A 1 81 ? -15.776 -9.823 1.443 1.00 98.12 81 SER A N 1
ATOM 587 C CA . SER A 1 81 ? -15.777 -9.316 0.071 1.00 98.12 81 SER A CA 1
ATOM 588 C C . SER A 1 81 ? -14.563 -9.853 -0.691 1.00 98.12 81 SER A C 1
ATOM 590 O O . SER A 1 81 ? -13.430 -9.653 -0.231 1.00 98.12 81 SER A O 1
ATOM 592 N N . PRO A 1 82 ? -14.780 -10.495 -1.850 1.00 97.56 82 PRO A N 1
ATOM 593 C CA . PRO A 1 82 ? -13.712 -11.159 -2.574 1.00 97.56 82 PRO A CA 1
ATOM 594 C C . PRO A 1 82 ? -12.848 -10.131 -3.333 1.00 97.56 82 PRO A C 1
ATOM 596 O O . PRO A 1 82 ? -13.239 -8.960 -3.446 1.00 97.56 82 PRO A O 1
ATOM 599 N N . PRO A 1 83 ? -11.661 -10.520 -3.835 1.00 96.56 83 PRO A N 1
ATOM 600 C CA . PRO A 1 83 ? -10.741 -9.602 -4.511 1.00 96.56 83 PRO A CA 1
ATOM 601 C C . PRO A 1 83 ? -11.357 -8.832 -5.683 1.00 96.56 83 PRO A C 1
ATOM 603 O O . PRO A 1 83 ? -11.003 -7.681 -5.912 1.00 96.56 83 PRO A O 1
ATOM 606 N N . GLU A 1 84 ? -12.312 -9.427 -6.398 1.00 95.38 84 GLU A N 1
ATOM 607 C CA . GLU A 1 84 ? -12.992 -8.820 -7.547 1.00 95.38 84 GLU A CA 1
ATOM 608 C C . GLU A 1 84 ? -13.835 -7.598 -7.156 1.00 95.38 84 GLU A C 1
ATOM 610 O O . GLU A 1 84 ? -14.212 -6.804 -8.016 1.00 95.38 84 GLU A O 1
ATOM 615 N N . TRP A 1 85 ? -14.166 -7.457 -5.869 1.00 97.25 85 TRP A N 1
ATOM 616 C CA . TRP A 1 85 ? -14.954 -6.348 -5.324 1.00 97.25 85 TRP A CA 1
ATOM 617 C C . TRP A 1 85 ? -14.102 -5.362 -4.521 1.00 97.25 85 TRP A C 1
ATOM 619 O O . TRP A 1 85 ? -14.646 -4.452 -3.885 1.00 97.25 85 TRP A O 1
ATOM 629 N N . ALA A 1 86 ? -12.783 -5.562 -4.504 1.00 96.56 86 ALA A N 1
ATOM 630 C CA . ALA A 1 86 ? -11.842 -4.730 -3.781 1.00 96.56 86 ALA A CA 1
ATOM 631 C C . ALA A 1 86 ? -11.108 -3.766 -4.721 1.00 96.56 86 ALA A C 1
ATOM 633 O O . ALA A 1 86 ? -10.599 -4.145 -5.774 1.00 96.56 86 ALA A O 1
ATOM 634 N N . ASP A 1 87 ? -11.012 -2.514 -4.291 1.00 95.75 87 ASP A N 1
ATOM 635 C CA . ASP A 1 87 ? -10.155 -1.503 -4.890 1.00 95.75 87 ASP A CA 1
ATOM 636 C C . ASP A 1 87 ? -8.763 -1.540 -4.248 1.00 95.75 87 ASP A C 1
ATOM 638 O O . ASP A 1 87 ? -8.605 -1.911 -3.080 1.00 95.75 87 ASP A O 1
ATOM 642 N N . ALA A 1 88 ? -7.757 -1.077 -4.992 1.00 97.50 88 ALA A N 1
ATOM 643 C CA . ALA A 1 88 ? -6.450 -0.754 -4.433 1.00 97.50 88 ALA A CA 1
ATOM 644 C C . ALA A 1 88 ? -6.514 0.576 -3.675 1.00 97.50 88 ALA A C 1
ATOM 646 O O . ALA A 1 88 ? -6.767 1.626 -4.267 1.00 97.50 88 ALA A O 1
ATOM 647 N N . HIS A 1 89 ? -6.280 0.516 -2.368 1.00 96.94 89 HIS A N 1
ATOM 648 C CA . HIS A 1 89 ? -6.242 1.661 -1.471 1.00 96.94 89 HIS A CA 1
ATOM 649 C C . HIS A 1 89 ? -4.808 1.987 -1.069 1.00 96.94 89 HIS A C 1
ATOM 651 O O . HIS A 1 89 ? -4.122 1.128 -0.521 1.00 96.94 89 HIS A O 1
ATOM 657 N N . HIS A 1 90 ? -4.374 3.228 -1.267 1.00 96.12 90 HIS A N 1
ATOM 658 C CA . HIS A 1 90 ? -3.090 3.693 -0.749 1.00 96.12 90 HIS A CA 1
ATOM 659 C C . HIS A 1 90 ? -3.156 3.902 0.766 1.00 96.12 90 HIS A C 1
ATOM 661 O O . HIS A 1 90 ? -3.967 4.698 1.232 1.00 96.12 90 HIS A O 1
ATOM 667 N N . THR A 1 91 ? -2.304 3.230 1.539 1.00 93.94 91 THR A N 1
ATOM 668 C CA . THR A 1 91 ? -2.200 3.449 2.994 1.00 93.94 91 THR A CA 1
ATOM 669 C C . THR A 1 91 ? -1.735 4.863 3.316 1.00 93.94 91 THR A C 1
ATOM 671 O O . THR A 1 91 ? -2.366 5.547 4.118 1.00 93.94 91 THR A O 1
ATOM 674 N N . TRP A 1 92 ? -0.699 5.336 2.621 1.00 92.19 92 TRP A N 1
ATOM 675 C CA . TRP A 1 92 ? -0.407 6.757 2.493 1.00 92.19 92 TRP A CA 1
ATOM 676 C C . TRP A 1 92 ? -1.205 7.299 1.315 1.00 92.19 92 TRP A C 1
ATOM 678 O O . TRP A 1 92 ? -0.908 7.001 0.163 1.00 92.19 92 TRP A O 1
ATOM 688 N N . HIS A 1 93 ? -2.238 8.090 1.587 1.00 89.12 93 HIS A N 1
ATOM 689 C CA . HIS A 1 93 ? -3.115 8.601 0.542 1.00 89.12 93 HIS A CA 1
ATOM 690 C C . HIS A 1 93 ? -2.346 9.279 -0.600 1.00 89.12 93 HIS A C 1
ATOM 692 O O . HIS A 1 93 ? -1.476 10.124 -0.394 1.00 89.12 93 HIS A O 1
ATOM 698 N N . TRP A 1 94 ? -2.757 8.981 -1.835 1.00 90.31 94 TRP A N 1
ATOM 699 C CA . TRP A 1 94 ? -2.176 9.595 -3.028 1.00 90.31 94 TRP A CA 1
ATOM 700 C C . TRP A 1 94 ? -2.222 11.132 -2.998 1.00 90.31 94 TRP A C 1
ATOM 702 O O . TRP A 1 94 ? -1.293 11.797 -3.452 1.00 90.31 94 TRP A O 1
ATOM 712 N N . ASN A 1 95 ? -3.298 11.726 -2.484 1.00 90.19 95 ASN A N 1
ATOM 713 C CA . ASN A 1 95 ? -3.405 13.187 -2.434 1.00 90.19 95 ASN A CA 1
ATOM 714 C C . ASN A 1 95 ? -2.416 13.817 -1.441 1.00 90.19 95 ASN A C 1
ATOM 716 O O . ASN A 1 95 ? -2.062 14.977 -1.619 1.00 90.19 95 ASN A O 1
ATOM 720 N N . ASP A 1 96 ? -1.916 13.029 -0.489 1.00 89.00 96 ASP A N 1
ATOM 721 C CA . ASP A 1 96 ? -0.962 13.453 0.535 1.00 89.00 96 ASP A CA 1
ATOM 722 C C . ASP A 1 96 ? 0.486 13.098 0.150 1.00 89.00 96 ASP A C 1
ATOM 724 O O . ASP A 1 96 ? 1.391 13.228 0.966 1.00 89.00 96 ASP A O 1
ATOM 728 N N . GLY A 1 97 ? 0.716 12.631 -1.085 1.00 89.00 97 GLY A N 1
ATOM 729 C CA . GLY A 1 97 ? 2.048 12.307 -1.610 1.00 89.00 97 GLY A CA 1
ATOM 730 C C . GLY A 1 97 ? 2.391 10.818 -1.677 1.00 89.00 97 GLY A C 1
ATOM 731 O O . GLY A 1 97 ? 3.437 10.482 -2.221 1.00 89.00 97 GLY A O 1
ATOM 732 N N . GLY A 1 98 ? 1.512 9.918 -1.227 1.00 90.25 98 GLY A N 1
ATOM 733 C CA . GLY A 1 98 ? 1.829 8.488 -1.189 1.00 90.25 98 GLY A CA 1
ATOM 734 C C . GLY A 1 98 ? 2.026 7.845 -2.573 1.00 90.25 98 GLY A C 1
ATOM 735 O O . GLY A 1 98 ? 1.315 8.205 -3.523 1.00 90.25 98 GLY A O 1
ATOM 736 N N . PRO A 1 99 ? 2.982 6.912 -2.727 1.00 92.19 99 PRO A N 1
ATOM 737 C CA . PRO A 1 99 ? 3.275 6.249 -3.995 1.00 92.19 99 PRO A CA 1
ATOM 738 C C . PRO A 1 99 ? 2.370 5.035 -4.252 1.00 92.19 99 PRO A C 1
ATOM 740 O O . PRO A 1 99 ? 1.813 4.430 -3.338 1.00 92.19 99 PRO A O 1
ATOM 743 N N . THR A 1 100 ? 2.246 4.644 -5.516 1.00 92.25 100 THR A N 1
ATOM 744 C CA . THR A 1 100 ? 1.562 3.418 -5.947 1.00 92.25 100 THR A CA 1
ATOM 745 C C . THR A 1 100 ? 2.540 2.246 -5.913 1.00 92.25 100 THR A C 1
ATOM 747 O O . THR A 1 100 ? 2.895 1.673 -6.945 1.00 92.25 100 THR A O 1
ATOM 750 N N . ASP A 1 101 ? 2.959 1.892 -4.703 1.00 92.31 101 ASP A N 1
ATOM 751 C CA . ASP A 1 101 ? 3.912 0.814 -4.446 1.00 92.31 101 ASP A CA 1
ATOM 752 C C . ASP A 1 101 ? 3.208 -0.363 -3.792 1.00 92.31 101 ASP A C 1
ATOM 754 O O . ASP A 1 101 ? 2.340 -0.179 -2.938 1.00 92.31 101 ASP A O 1
ATOM 758 N N . LEU A 1 102 ? 3.545 -1.591 -4.191 1.00 91.19 102 LEU A N 1
ATOM 759 C CA . LEU A 1 102 ? 2.738 -2.765 -3.838 1.00 91.19 102 LEU A CA 1
ATOM 760 C C . LEU A 1 102 ? 2.595 -2.946 -2.316 1.00 91.19 102 LEU A C 1
ATOM 762 O O . LEU A 1 102 ? 1.540 -3.363 -1.829 1.00 91.19 102 LEU A O 1
ATOM 766 N N . HIS A 1 103 ? 3.641 -2.602 -1.566 1.00 89.50 103 HIS A N 1
ATOM 767 C CA . HIS A 1 103 ? 3.675 -2.692 -0.108 1.00 89.50 103 HIS A CA 1
ATOM 768 C C . HIS A 1 103 ? 2.842 -1.606 0.607 1.00 89.50 103 HIS A C 1
ATOM 770 O O . HIS A 1 103 ? 2.515 -1.773 1.780 1.00 89.50 103 HIS A O 1
ATOM 776 N N . LEU A 1 104 ? 2.444 -0.543 -0.102 1.00 93.56 104 LEU A N 1
ATOM 777 C CA . LEU A 1 104 ? 1.606 0.563 0.384 1.00 93.56 104 LEU A CA 1
ATOM 778 C C . LEU A 1 104 ? 0.176 0.525 -0.173 1.00 93.56 104 LEU A C 1
ATOM 780 O O . LEU A 1 104 ? -0.635 1.404 0.118 1.00 93.56 104 LEU A O 1
ATOM 784 N N . LEU A 1 105 ? -0.161 -0.497 -0.960 1.00 96.38 105 LEU A N 1
ATOM 785 C CA . LEU A 1 105 ? -1.509 -0.719 -1.471 1.00 96.38 105 LEU A CA 1
ATOM 786 C C . LEU A 1 105 ? -2.207 -1.819 -0.677 1.00 96.38 105 LEU A C 1
ATOM 788 O O . LEU A 1 105 ? -1.638 -2.888 -0.477 1.00 96.38 105 LEU A O 1
ATOM 792 N N . ALA A 1 106 ? -3.459 -1.600 -0.288 1.00 97.50 106 ALA A N 1
ATOM 793 C CA . ALA A 1 106 ? -4.306 -2.562 0.412 1.00 97.50 106 ALA A CA 1
ATOM 794 C C . ALA A 1 106 ? -5.604 -2.831 -0.362 1.00 97.50 106 ALA A C 1
ATOM 796 O O . ALA A 1 106 ? -6.186 -1.913 -0.936 1.00 97.50 106 ALA A O 1
ATOM 797 N N . SER A 1 107 ? -6.096 -4.071 -0.347 1.00 98.38 107 SER A N 1
ATOM 798 C CA . SER A 1 107 ? -7.376 -4.423 -0.978 1.00 98.38 107 SER A CA 1
ATOM 799 C C . SER A 1 107 ? -8.562 -4.025 -0.093 1.00 98.38 107 SER A C 1
ATOM 801 O O . SER A 1 107 ? -8.769 -4.609 0.973 1.00 98.38 107 SER A O 1
ATOM 803 N N . LEU A 1 108 ? -9.388 -3.067 -0.521 1.00 98.25 108 LEU A N 1
ATOM 804 C CA . LEU A 1 108 ? -10.580 -2.638 0.220 1.00 98.25 108 LEU A CA 1
ATOM 805 C C . LEU 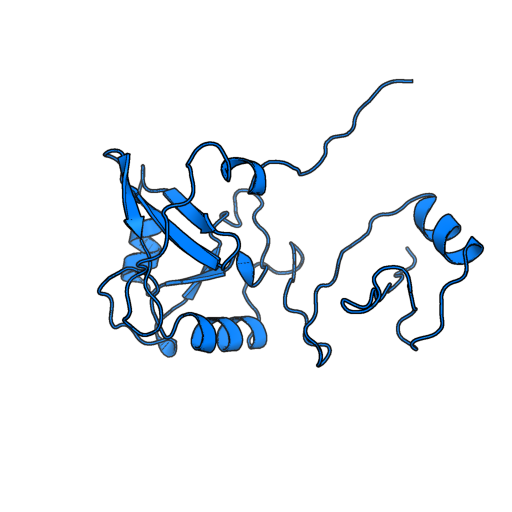A 1 108 ? -11.837 -2.661 -0.639 1.00 98.25 108 LEU A C 1
ATOM 807 O O . LEU A 1 108 ? -11.893 -2.029 -1.686 1.00 98.25 108 LEU A O 1
ATOM 811 N N . CYS A 1 109 ? -12.894 -3.321 -0.158 1.00 98.38 109 CYS A N 1
ATOM 812 C CA . CYS A 1 109 ? -14.200 -3.193 -0.796 1.00 98.38 109 CYS A CA 1
ATOM 813 C C . CYS A 1 109 ? -14.735 -1.767 -0.648 1.00 98.38 109 CYS A C 1
ATOM 815 O O . CYS A 1 109 ? -14.382 -1.056 0.298 1.00 98.38 109 CYS A O 1
ATOM 817 N N . ARG A 1 1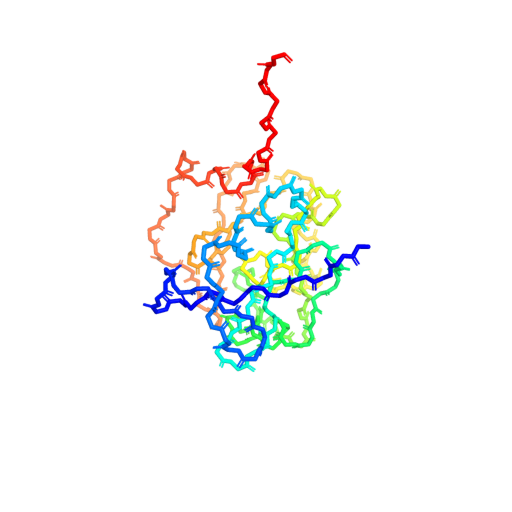10 ? -15.653 -1.364 -1.532 1.00 97.12 110 ARG A N 1
ATOM 818 C CA . ARG A 1 110 ? -16.227 -0.008 -1.544 1.00 97.12 110 ARG A CA 1
ATOM 819 C C . ARG A 1 110 ? -16.685 0.477 -0.161 1.00 97.12 110 ARG A C 1
ATOM 821 O O . ARG A 1 110 ? -16.465 1.634 0.185 1.00 97.12 110 ARG A O 1
ATOM 828 N N . HIS A 1 111 ? -17.299 -0.392 0.647 1.00 97.38 111 HIS A N 1
ATOM 829 C CA . HIS A 1 111 ? -17.740 -0.034 1.998 1.00 97.38 111 HIS A CA 1
ATOM 830 C C . HIS A 1 111 ? -16.565 0.346 2.913 1.00 97.38 111 HIS A C 1
ATOM 832 O O . HIS A 1 111 ? -16.555 1.436 3.485 1.00 97.38 111 HIS A O 1
ATOM 838 N N . HIS A 1 112 ? -15.563 -0.527 3.039 1.00 97.81 112 HIS A N 1
ATOM 839 C CA . HIS A 1 112 ? -14.428 -0.306 3.940 1.00 97.81 112 HIS A CA 1
ATOM 840 C C . HIS A 1 112 ? -13.414 0.704 3.395 1.00 97.81 112 HIS A C 1
ATOM 842 O O . HIS A 1 112 ? -12.750 1.390 4.173 1.00 97.81 112 HIS A O 1
ATOM 848 N N . HIS A 1 113 ? -13.360 0.879 2.077 1.00 97.00 113 HIS A N 1
ATOM 849 C CA . HIS A 1 113 ? -12.655 1.984 1.440 1.00 97.00 113 HIS A CA 1
ATOM 850 C C . HIS A 1 113 ? -13.227 3.322 1.943 1.00 97.00 113 HIS A C 1
ATOM 852 O O . HIS A 1 113 ? -12.492 4.163 2.455 1.00 97.00 113 HIS A O 1
ATOM 858 N N . MET A 1 114 ? -14.555 3.481 1.939 1.00 95.25 114 MET A N 1
ATOM 859 C CA . MET A 1 114 ? -15.202 4.679 2.488 1.00 95.25 114 MET A CA 1
ATOM 860 C C . MET A 1 114 ? -15.026 4.828 4.002 1.00 95.25 114 MET A C 1
ATOM 862 O O . MET A 1 114 ? -14.929 5.953 4.482 1.00 95.25 114 MET A O 1
ATOM 866 N N . VAL A 1 115 ? -15.003 3.729 4.768 1.00 94.38 115 VAL A N 1
ATOM 867 C CA . VAL A 1 115 ? -14.705 3.773 6.215 1.00 94.38 115 VAL A CA 1
ATOM 868 C C . VAL A 1 115 ? -13.315 4.350 6.465 1.00 94.38 115 VAL A C 1
ATOM 870 O O . VAL A 1 115 ? -13.168 5.175 7.362 1.00 94.38 115 VAL A O 1
ATOM 873 N N . THR A 1 116 ? -12.332 3.960 5.655 1.00 93.88 116 THR A N 1
ATOM 874 C CA . THR A 1 116 ? -10.936 4.395 5.800 1.00 93.88 116 THR A CA 1
ATOM 875 C C . THR A 1 116 ? -10.768 5.898 5.563 1.00 93.88 116 THR A C 1
ATOM 877 O O . THR A 1 116 ? -9.983 6.532 6.255 1.00 93.88 116 THR A O 1
ATOM 880 N N . HIS A 1 117 ? -11.590 6.500 4.696 1.00 93.06 117 HIS A N 1
ATOM 881 C CA . HIS A 1 117 ? -11.610 7.954 4.462 1.00 93.06 117 HIS A CA 1
ATOM 882 C C . HIS A 1 117 ? -12.405 8.762 5.502 1.00 93.06 117 HIS A C 1
ATOM 884 O O . HIS A 1 117 ? -12.528 9.983 5.382 1.00 93.06 117 HIS A O 1
ATOM 890 N N . ARG A 1 118 ? -13.005 8.128 6.519 1.00 94.62 118 ARG A N 1
ATOM 891 C CA . ARG A 1 118 ? -13.791 8.861 7.525 1.00 94.62 118 ARG A CA 1
ATOM 892 C C . ARG A 1 118 ? -12.885 9.695 8.424 1.00 94.62 118 ARG A C 1
ATOM 894 O O . ARG A 1 118 ? -11.838 9.248 8.875 1.00 94.62 118 ARG A O 1
ATOM 901 N N . LYS A 1 119 ? -13.361 10.885 8.796 1.00 93.31 119 LYS A N 1
ATOM 902 C CA . LYS A 1 119 ? -12.659 11.771 9.733 1.00 93.31 119 LYS A CA 1
ATOM 903 C C . LYS A 1 119 ? -12.273 11.034 11.024 1.00 93.31 119 LYS A C 1
ATOM 905 O O . LYS A 1 119 ? -13.118 10.397 11.656 1.00 93.31 119 LYS A O 1
ATOM 910 N N . GLY A 1 120 ? -11.007 11.169 11.418 1.00 92.12 120 GLY A N 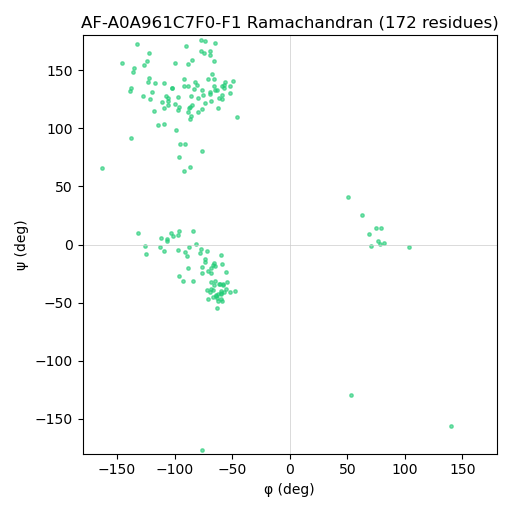1
ATOM 911 C CA . GLY A 1 120 ? -10.442 10.568 12.629 1.00 92.12 120 GLY A CA 1
ATOM 912 C C . GLY A 1 120 ? -10.107 9.081 12.509 1.00 92.12 120 GLY A C 1
ATOM 913 O O . GLY A 1 120 ? -9.654 8.499 13.488 1.00 92.12 120 GLY A O 1
ATOM 914 N N . TRP A 1 121 ? -10.341 8.463 11.350 1.00 94.56 121 TRP A N 1
ATOM 915 C CA . TRP A 1 121 ? -9.756 7.169 11.028 1.00 94.56 121 TRP A CA 1
ATOM 916 C C . TRP A 1 121 ? -8.403 7.395 10.368 1.00 94.56 121 TRP A C 1
ATOM 918 O O . TRP A 1 121 ? -8.268 8.262 9.509 1.00 94.56 121 TRP A O 1
ATOM 928 N N . THR A 1 122 ? -7.411 6.612 10.766 1.00 93.06 122 THR A N 1
ATOM 929 C CA . THR A 1 122 ? -6.123 6.534 10.073 1.00 93.06 122 THR A CA 1
ATOM 930 C C . THR A 1 122 ? -5.821 5.085 9.745 1.00 93.06 122 THR A C 1
ATOM 932 O O . THR A 1 122 ? -6.334 4.183 10.411 1.00 93.06 122 THR A O 1
ATOM 935 N N . MET A 1 123 ? -5.017 4.864 8.710 1.00 93.75 123 MET A N 1
ATOM 936 C CA . MET A 1 123 ? -4.552 3.546 8.297 1.00 93.75 123 MET A CA 1
ATOM 937 C C . MET A 1 123 ? -3.026 3.538 8.294 1.00 93.75 123 MET A C 1
ATOM 939 O O . MET A 1 123 ? -2.407 4.512 7.879 1.00 93.75 123 MET A O 1
ATOM 943 N N . GLY A 1 124 ? -2.433 2.443 8.752 1.00 92.00 124 GLY A N 1
ATOM 944 C CA . GLY A 1 124 ? -0.998 2.201 8.679 1.00 92.00 124 GLY A CA 1
ATOM 945 C C . GLY A 1 124 ? -0.699 0.805 8.147 1.00 92.00 124 GLY A C 1
ATOM 946 O O . GLY A 1 124 ? -1.607 -0.014 7.958 1.00 92.00 124 GLY A O 1
ATOM 947 N N . THR A 1 125 ? 0.580 0.544 7.898 1.00 91.25 125 THR A N 1
ATOM 948 C CA . THR A 1 125 ? 1.088 -0.761 7.472 1.00 91.25 125 THR A CA 1
ATOM 949 C C . THR A 1 125 ? 2.360 -1.107 8.229 1.00 91.25 125 THR A C 1
ATOM 951 O O . THR A 1 125 ? 3.134 -0.219 8.564 1.00 91.25 125 THR A O 1
ATOM 954 N N . THR A 1 126 ? 2.582 -2.395 8.463 1.00 88.38 126 THR A N 1
ATOM 955 C CA . THR A 1 126 ? 3.833 -2.923 9.014 1.00 88.38 126 THR A CA 1
ATOM 956 C C . THR A 1 126 ? 4.818 -3.282 7.902 1.00 88.38 126 THR A C 1
ATOM 958 O O . THR A 1 126 ? 4.445 -3.352 6.724 1.00 88.38 126 THR A O 1
ATOM 961 N N . LYS A 1 127 ? 6.065 -3.600 8.278 1.00 81.31 127 LYS A N 1
ATOM 962 C CA . LYS A 1 127 ? 7.101 -4.120 7.360 1.00 81.31 127 LYS A CA 1
ATOM 963 C C . LYS A 1 127 ? 6.673 -5.411 6.650 1.00 81.31 127 LYS A C 1
ATOM 965 O O . LYS A 1 127 ? 6.950 -5.592 5.469 1.00 81.31 127 LYS A O 1
ATOM 970 N N . ASP A 1 128 ? 5.897 -6.252 7.333 1.00 83.62 128 ASP A N 1
ATOM 971 C CA . ASP A 1 128 ? 5.335 -7.496 6.787 1.00 83.62 128 ASP A CA 1
ATOM 972 C C . ASP A 1 128 ? 4.025 -7.276 5.998 1.00 83.62 128 ASP A C 1
ATOM 974 O O . ASP A 1 128 ? 3.309 -8.227 5.657 1.00 83.62 128 ASP A O 1
ATOM 978 N N . GLN A 1 129 ? 3.696 -6.011 5.703 1.00 86.88 129 GLN A N 1
ATOM 979 C CA . GLN A 1 129 ? 2.532 -5.547 4.940 1.00 86.88 129 GLN A CA 1
ATOM 980 C C . GLN A 1 129 ? 1.182 -5.880 5.590 1.00 86.88 129 GLN A C 1
ATOM 982 O O . GLN A 1 129 ? 0.170 -6.060 4.904 1.00 86.88 129 GLN A O 1
ATOM 987 N N . TRP A 1 130 ? 1.151 -6.045 6.913 1.00 92.38 130 TRP A N 1
ATOM 988 C CA . TRP A 1 130 ? -0.111 -6.104 7.643 1.00 92.38 130 TRP A CA 1
ATOM 989 C C . TRP A 1 130 ? -0.624 -4.696 7.871 1.00 92.38 130 TRP A C 1
ATOM 991 O O . TRP A 1 130 ? 0.127 -3.809 8.259 1.00 92.38 130 TRP A O 1
ATOM 1001 N N . PHE A 1 131 ? -1.920 -4.502 7.678 1.00 95.00 131 PHE A N 1
ATOM 1002 C CA . PHE A 1 131 ? -2.544 -3.199 7.843 1.00 95.00 131 PHE A CA 1
ATOM 1003 C C . PHE A 1 131 ? -3.241 -3.074 9.188 1.00 95.00 131 PHE A C 1
ATOM 1005 O O . PHE A 1 131 ? -3.690 -4.065 9.779 1.00 95.00 131 PHE A O 1
ATOM 1012 N N . TYR A 1 132 ? -3.397 -1.842 9.640 1.00 94.75 132 TYR A N 1
ATOM 1013 C CA . TYR A 1 132 ? -4.190 -1.530 10.814 1.00 94.75 132 TYR A CA 1
ATOM 1014 C C . TYR A 1 132 ? -4.876 -0.184 10.652 1.00 94.75 132 TYR A C 1
ATOM 1016 O O . TYR A 1 132 ? -4.415 0.680 9.911 1.00 94.75 132 TYR A O 1
ATOM 1024 N N . TRP A 1 133 ? -5.976 -0.013 11.379 1.00 95.38 133 TRP A N 1
ATOM 1025 C CA . TRP A 1 133 ? -6.677 1.255 11.492 1.00 95.38 133 TRP A CA 1
ATOM 1026 C C . TRP A 1 133 ? -6.650 1.747 12.922 1.00 95.38 133 TRP A C 1
ATOM 1028 O O . TRP A 1 133 ? -6.923 0.971 13.839 1.00 95.38 133 TRP A O 1
ATOM 1038 N N . THR A 1 134 ? -6.442 3.043 13.109 1.00 94.69 134 THR A N 1
ATOM 1039 C CA . THR A 1 134 ? -6.745 3.710 14.375 1.00 94.69 134 THR A CA 1
ATOM 1040 C C . THR A 1 134 ? -8.082 4.417 14.231 1.00 94.69 134 THR A C 1
ATOM 1042 O O . THR A 1 134 ? -8.287 5.233 13.338 1.00 94.69 134 THR A O 1
ATOM 1045 N N . THR A 1 135 ? -9.035 4.056 15.087 1.00 94.62 135 THR A N 1
ATOM 1046 C CA . THR A 1 135 ? -10.363 4.687 15.120 1.00 94.62 135 THR A CA 1
ATOM 1047 C C . THR A 1 135 ? -10.298 6.088 15.744 1.00 94.62 135 THR A C 1
ATOM 1049 O O . THR A 1 135 ? -9.378 6.358 16.517 1.00 94.62 135 THR A O 1
ATOM 1052 N N . PRO A 1 136 ? -11.342 6.928 15.588 1.00 95.19 136 PRO A N 1
ATOM 1053 C CA . PRO A 1 136 ? -11.399 8.251 16.222 1.00 95.19 136 PRO A CA 1
ATOM 1054 C C . PRO A 1 136 ? -11.311 8.237 17.754 1.00 95.19 136 PRO A C 1
ATOM 1056 O O . PRO A 1 136 ? -11.067 9.267 18.368 1.00 95.19 136 PRO A O 1
ATOM 1059 N N . LYS A 1 137 ? -11.542 7.078 18.385 1.00 95.25 137 LYS A N 1
ATOM 1060 C CA . LYS A 1 137 ? -11.421 6.877 19.837 1.00 95.25 137 LYS A CA 1
ATOM 1061 C C . LYS A 1 137 ? -10.062 6.290 20.247 1.00 95.25 137 LYS A C 1
ATOM 1063 O O . LYS A 1 137 ? -9.937 5.791 21.357 1.00 95.25 137 LYS A O 1
ATOM 1068 N N . GLY A 1 138 ? -9.084 6.253 19.341 1.00 92.31 138 GLY A N 1
ATOM 1069 C CA . GLY A 1 138 ? -7.743 5.718 19.593 1.00 92.31 138 GLY A CA 1
ATOM 1070 C C . GLY A 1 138 ? -7.639 4.189 19.602 1.00 92.31 138 GLY A C 1
ATOM 1071 O O . GLY A 1 138 ? -6.568 3.650 19.846 1.00 92.31 138 GLY A O 1
ATOM 1072 N N . ARG A 1 139 ? -8.724 3.447 19.329 1.00 93.00 139 ARG A N 1
ATOM 1073 C CA . ARG A 1 139 ? -8.659 1.977 19.248 1.00 93.00 139 ARG A CA 1
ATOM 1074 C C . ARG A 1 139 ? -7.994 1.532 17.949 1.00 93.00 139 ARG A C 1
ATOM 1076 O O . ARG A 1 139 ? -8.487 1.904 16.885 1.00 93.00 139 ARG A O 1
ATOM 1083 N N . THR A 1 140 ? -6.994 0.661 18.048 1.00 93.12 140 THR A N 1
ATOM 1084 C CA . THR A 1 140 ? -6.382 -0.027 16.903 1.00 93.12 140 THR A CA 1
ATOM 1085 C C . THR A 1 140 ? -7.185 -1.261 16.496 1.00 93.12 140 THR A C 1
ATOM 1087 O O . THR A 1 140 ? -7.580 -2.074 17.337 1.00 93.12 140 THR A O 1
ATOM 1090 N N . ILE A 1 141 ? -7.418 -1.408 15.197 1.00 93.94 141 ILE A N 1
ATOM 1091 C CA . ILE A 1 141 ? -8.100 -2.534 14.563 1.00 93.94 141 ILE A CA 1
ATOM 1092 C C . ILE A 1 141 ? -7.136 -3.147 13.553 1.00 93.94 141 ILE A C 1
ATOM 1094 O O . ILE A 1 141 ? -6.648 -2.449 12.672 1.00 93.94 141 ILE A O 1
ATOM 1098 N N . TRP A 1 142 ? -6.883 -4.447 13.668 1.00 95.25 142 TRP A N 1
ATOM 1099 C CA . TRP A 1 142 ? -5.951 -5.154 12.794 1.00 95.25 142 TRP A CA 1
ATOM 1100 C C . TRP A 1 142 ? -6.637 -5.761 11.582 1.00 95.25 142 TRP A C 1
ATOM 1102 O O . TRP A 1 142 ? -7.750 -6.274 11.689 1.00 95.25 142 TRP A O 1
ATOM 1112 N N . SER A 1 143 ? -5.950 -5.720 10.446 1.00 96.56 143 SER A N 1
ATOM 1113 C CA . SER A 1 143 ? -6.405 -6.330 9.201 1.00 96.56 143 SER A CA 1
ATOM 1114 C C . SER A 1 143 ? -6.497 -7.855 9.257 1.00 96.56 143 SER A C 1
ATOM 1116 O O . SER A 1 143 ? -6.108 -8.525 10.220 1.00 96.56 143 SER A O 1
ATOM 1118 N N . GLN A 1 144 ? -7.047 -8.401 8.182 1.00 96.56 144 GLN A N 1
ATOM 1119 C CA . GLN A 1 144 ? -7.061 -9.816 7.865 1.00 96.56 144 GLN A CA 1
ATOM 1120 C C . GLN A 1 144 ? -6.410 -10.078 6.504 1.00 96.56 144 GLN A C 1
ATOM 1122 O O . GLN A 1 144 ? -6.282 -9.172 5.682 1.00 96.56 144 GLN A O 1
ATOM 1127 N N . ARG A 1 145 ? -6.085 -11.347 6.254 1.00 95.38 145 ARG A N 1
ATOM 1128 C CA . ARG A 1 145 ? -5.750 -11.889 4.933 1.00 95.38 145 ARG A CA 1
ATOM 1129 C C . ARG A 1 145 ? -6.420 -13.240 4.764 1.00 95.38 145 ARG A C 1
ATOM 1131 O O . ARG A 1 145 ? -6.375 -14.048 5.691 1.00 95.38 145 ARG A O 1
ATOM 1138 N N . HIS A 1 146 ? -7.038 -13.502 3.614 1.00 94.50 146 HIS A N 1
ATOM 1139 C CA . HIS A 1 146 ? -7.738 -14.772 3.352 1.00 94.50 146 HIS A CA 1
ATOM 1140 C C . HIS A 1 146 ? -8.728 -15.146 4.474 1.00 94.50 146 HIS A C 1
ATOM 1142 O O . HIS A 1 146 ? -8.764 -16.283 4.944 1.00 94.50 146 HIS A O 1
ATOM 1148 N N . GLY A 1 147 ? -9.457 -14.152 4.999 1.00 92.38 147 GLY A N 1
ATOM 1149 C CA . GLY A 1 147 ? -10.384 -14.312 6.130 1.00 92.38 147 GLY A CA 1
ATOM 1150 C C . GLY A 1 147 ? -9.730 -14.555 7.501 1.00 92.38 147 GLY A C 1
ATOM 1151 O O . GLY A 1 147 ? -10.430 -14.660 8.508 1.00 92.38 147 GLY A O 1
ATOM 1152 N N . ARG A 1 148 ? -8.396 -14.627 7.588 1.00 93.56 148 ARG A N 1
ATOM 1153 C CA . ARG A 1 148 ? -7.652 -14.816 8.842 1.00 93.56 148 ARG A CA 1
ATOM 1154 C C . ARG A 1 148 ? -7.188 -13.473 9.386 1.00 93.56 148 ARG A C 1
ATOM 1156 O O . ARG A 1 148 ? -6.419 -12.767 8.737 1.00 93.56 148 ARG A O 1
ATOM 1163 N N . LYS A 1 149 ? -7.650 -13.122 10.585 1.00 92.12 149 LYS A N 1
ATOM 1164 C CA . LYS A 1 149 ? -7.231 -11.899 11.287 1.00 92.12 149 LYS A CA 1
ATOM 1165 C C . LYS A 1 149 ? -5.767 -11.996 11.708 1.00 92.12 149 LYS A C 1
ATOM 1167 O O . LYS A 1 149 ? -5.303 -13.076 12.072 1.00 92.12 149 LYS A O 1
ATOM 1172 N N . TYR A 1 150 ? -5.076 -10.860 11.703 1.00 91.25 150 TYR A N 1
ATOM 1173 C CA . TYR A 1 150 ? -3.731 -10.757 12.258 1.00 91.25 150 TYR A CA 1
ATOM 1174 C C . TYR A 1 150 ? -3.704 -11.188 13.731 1.00 91.25 150 TYR A C 1
ATOM 1176 O O . TYR A 1 150 ? -4.557 -10.782 14.525 1.00 91.25 150 TYR A O 1
ATOM 1184 N N . ASN A 1 151 ? -2.707 -11.990 14.091 1.00 87.56 151 ASN A N 1
ATOM 1185 C CA . ASN A 1 151 ? -2.461 -12.480 15.448 1.00 87.56 151 ASN A CA 1
ATOM 1186 C C . ASN A 1 151 ? -0.995 -12.306 15.889 1.00 87.56 151 ASN A C 1
ATOM 1188 O O . ASN A 1 151 ? -0.604 -12.862 16.914 1.00 87.56 151 ASN A O 1
ATOM 1192 N N . GLY A 1 152 ? -0.191 -11.575 15.112 1.00 82.00 152 GLY A N 1
ATOM 1193 C CA . GLY A 1 152 ? 1.213 -11.331 15.418 1.00 82.00 152 GLY A CA 1
ATOM 1194 C C . GLY A 1 152 ? 1.417 -10.271 16.508 1.00 82.00 152 GLY A C 1
ATOM 1195 O O . GLY A 1 152 ? 0.450 -9.658 16.982 1.00 82.00 152 GLY A O 1
ATOM 1196 N N . PRO A 1 153 ? 2.677 -10.042 16.917 1.00 77.56 153 PRO A N 1
ATOM 1197 C CA . PRO A 1 153 ? 3.010 -8.970 17.844 1.00 77.56 153 PRO A CA 1
ATOM 1198 C C . PRO A 1 153 ? 2.540 -7.633 17.270 1.00 77.56 153 PRO A C 1
ATOM 1200 O O . PRO A 1 153 ? 2.666 -7.368 16.074 1.00 77.56 153 PRO A O 1
ATOM 1203 N N . LYS A 1 154 ? 1.944 -6.795 18.114 1.00 72.75 154 LYS A N 1
ATOM 1204 C CA . LYS A 1 154 ? 1.588 -5.442 17.688 1.00 72.75 154 LYS A CA 1
ATOM 1205 C C . LYS A 1 154 ? 2.902 -4.675 17.501 1.00 72.75 154 LYS A C 1
ATOM 1207 O O . LYS A 1 154 ? 3.714 -4.731 18.424 1.00 72.75 154 LYS A O 1
ATOM 1212 N N . PRO A 1 155 ? 3.124 -4.002 16.364 1.00 64.94 155 PRO A N 1
ATOM 1213 C CA . PRO A 1 155 ? 4.222 -3.065 16.246 1.00 64.94 155 PRO A CA 1
ATOM 1214 C C . PRO A 1 155 ? 4.096 -2.011 17.338 1.00 64.94 155 PRO A C 1
ATOM 1216 O O . PRO A 1 155 ? 2.990 -1.588 17.700 1.00 64.94 155 PRO A O 1
ATOM 1219 N N . ASP A 1 156 ? 5.241 -1.655 17.894 1.00 58.19 156 ASP A N 1
ATOM 1220 C CA . ASP A 1 156 ? 5.340 -0.594 18.874 1.00 58.19 156 ASP A CA 1
ATOM 1221 C C . ASP A 1 156 ? 5.041 0.740 18.157 1.00 58.19 156 ASP A C 1
ATOM 1223 O O . ASP A 1 156 ? 5.669 1.034 17.132 1.00 58.19 156 ASP A O 1
ATOM 1227 N N . PRO A 1 157 ? 4.042 1.518 18.621 1.00 51.16 157 PRO A N 1
ATOM 1228 C CA . PRO A 1 157 ? 3.663 2.780 17.989 1.00 51.16 157 PRO A CA 1
ATOM 1229 C C . PRO A 1 157 ? 4.827 3.772 17.854 1.00 51.16 157 PRO A C 1
ATOM 1231 O O . PRO A 1 157 ? 4.780 4.608 16.952 1.00 51.16 157 PRO A O 1
ATOM 1234 N N . ASP A 1 158 ? 5.868 3.654 18.684 1.00 45.09 158 ASP A N 1
ATOM 1235 C CA . ASP A 1 158 ? 7.003 4.580 18.703 1.00 45.09 158 ASP A CA 1
ATOM 1236 C C . ASP A 1 158 ? 8.143 4.172 17.751 1.00 45.09 158 ASP A C 1
ATOM 1238 O O . ASP A 1 158 ? 9.057 4.960 17.520 1.00 45.09 158 ASP A O 1
ATOM 1242 N N . THR A 1 159 ? 8.111 2.968 17.162 1.00 43.75 159 THR A N 1
ATOM 1243 C CA . THR A 1 159 ? 9.215 2.447 16.322 1.00 43.75 159 THR A CA 1
ATOM 1244 C C . THR A 1 159 ? 8.894 2.366 14.825 1.00 43.75 159 THR A C 1
ATOM 1246 O O . THR A 1 159 ? 9.770 2.032 14.031 1.00 43.75 159 THR A O 1
ATOM 1249 N N . GLU A 1 160 ? 7.655 2.654 14.408 1.00 44.28 160 GLU A N 1
ATOM 1250 C CA . GLU A 1 160 ? 7.221 2.486 13.005 1.00 44.28 160 GLU A CA 1
ATOM 1251 C C . GLU A 1 160 ? 6.613 3.744 12.360 1.00 44.28 160 GLU A C 1
ATOM 1253 O O . GLU A 1 160 ? 6.302 3.736 11.168 1.00 44.28 160 GLU A O 1
ATOM 1258 N N . ALA A 1 161 ? 6.507 4.857 13.096 1.00 35.50 161 ALA A N 1
ATOM 1259 C CA . ALA A 1 161 ? 6.095 6.148 12.533 1.00 35.50 161 ALA A CA 1
ATOM 1260 C C . ALA A 1 161 ? 7.114 6.732 11.525 1.00 35.50 161 ALA A C 1
ATOM 1262 O O . ALA A 1 161 ? 6.764 7.609 10.737 1.00 35.50 161 ALA A O 1
ATOM 1263 N N . GLU A 1 162 ? 8.349 6.222 11.501 1.00 32.56 162 GLU A N 1
ATOM 1264 C CA . GLU A 1 162 ? 9.435 6.718 10.641 1.00 32.56 162 GLU A CA 1
ATOM 1265 C C . GLU A 1 162 ? 9.286 6.339 9.153 1.00 32.56 162 GLU A C 1
ATOM 1267 O O . GLU A 1 162 ? 9.941 6.933 8.301 1.00 32.56 162 GLU A O 1
ATOM 1272 N N . ALA A 1 163 ? 8.383 5.418 8.790 1.00 34.44 163 ALA A N 1
ATOM 1273 C CA . ALA A 1 163 ? 8.204 5.001 7.392 1.00 34.44 163 ALA A CA 1
ATOM 1274 C C . ALA A 1 163 ? 7.421 6.006 6.515 1.00 34.44 163 ALA A C 1
ATOM 1276 O O . ALA A 1 163 ? 7.273 5.779 5.315 1.00 34.44 163 ALA A O 1
ATOM 1277 N N . ALA A 1 164 ? 6.910 7.106 7.085 1.00 37.09 164 ALA A N 1
ATOM 1278 C CA . ALA A 1 164 ? 6.131 8.114 6.357 1.00 37.09 164 ALA A CA 1
ATOM 1279 C C . ALA A 1 164 ? 6.819 9.488 6.229 1.00 37.09 164 ALA A C 1
ATOM 1281 O O . ALA A 1 164 ? 6.239 10.385 5.619 1.00 37.09 164 ALA A O 1
ATOM 1282 N N . THR A 1 165 ? 8.019 9.690 6.794 1.00 28.19 165 THR A N 1
ATOM 1283 C CA . THR A 1 165 ? 8.624 11.037 6.879 1.00 28.19 165 THR A CA 1
ATOM 1284 C C . THR A 1 165 ? 10.021 11.198 6.292 1.00 28.19 165 THR A C 1
ATOM 1286 O O . THR A 1 165 ? 10.450 12.342 6.164 1.00 28.19 165 THR A O 1
ATOM 1289 N N . ASP A 1 166 ? 10.722 10.143 5.870 1.00 30.66 166 ASP A N 1
ATOM 1290 C CA . ASP A 1 166 ? 12.047 10.317 5.251 1.00 30.66 166 ASP A CA 1
ATOM 1291 C C . ASP A 1 166 ? 11.980 10.444 3.722 1.00 30.66 166 ASP A C 1
ATOM 1293 O O . ASP A 1 166 ? 12.492 9.633 2.955 1.00 30.66 166 ASP A O 1
ATOM 1297 N N . SER A 1 167 ? 11.314 11.500 3.258 1.00 37.72 167 SER A N 1
ATOM 1298 C CA . SER A 1 167 ? 11.698 12.136 1.999 1.00 37.72 167 SER A CA 1
ATOM 1299 C C . SER A 1 167 ? 12.698 13.232 2.351 1.00 37.72 167 SER A C 1
ATOM 1301 O O . SER A 1 167 ? 12.311 14.374 2.606 1.00 37.72 167 SER A O 1
ATOM 1303 N N . GLY A 1 168 ? 13.970 12.834 2.438 1.00 28.97 168 GLY A N 1
ATOM 1304 C CA . GLY A 1 168 ? 15.104 13.668 2.811 1.00 28.97 168 GLY A CA 1
ATOM 1305 C C . GLY A 1 168 ? 15.111 15.021 2.106 1.00 28.97 168 GLY A C 1
ATOM 1306 O O . GLY A 1 168 ? 15.386 15.130 0.913 1.00 28.97 168 GLY A O 1
ATOM 1307 N N . ASN A 1 169 ? 14.849 16.072 2.879 1.00 34.72 169 ASN A N 1
ATOM 1308 C CA . ASN A 1 169 ? 15.167 17.440 2.508 1.00 34.72 169 ASN A CA 1
ATOM 1309 C C . ASN A 1 169 ? 16.510 17.791 3.158 1.00 34.72 169 ASN A C 1
ATOM 1311 O O . ASN A 1 169 ? 16.567 18.469 4.182 1.00 34.72 169 ASN A O 1
ATOM 1315 N N . GLY A 1 170 ? 17.594 17.269 2.582 1.00 28.38 170 GLY A N 1
ATOM 1316 C CA . GLY A 1 170 ? 18.957 17.660 2.926 1.00 28.38 170 GLY A CA 1
ATOM 1317 C C . GLY A 1 170 ? 19.276 19.018 2.311 1.00 28.38 170 GLY A C 1
ATOM 1318 O O . GLY A 1 170 ? 19.892 19.089 1.254 1.00 28.38 170 GLY A O 1
ATOM 1319 N N . ASN A 1 171 ? 18.819 20.092 2.952 1.00 34.97 171 ASN A N 1
ATOM 1320 C CA . ASN A 1 171 ? 19.381 21.420 2.751 1.00 34.97 171 ASN A CA 1
ATOM 1321 C C . ASN A 1 171 ? 20.346 21.686 3.908 1.00 34.97 171 ASN A C 1
ATOM 1323 O O . ASN A 1 171 ? 19.908 22.063 4.994 1.00 34.97 171 ASN A O 1
ATOM 1327 N N . GLU A 1 172 ? 21.639 21.482 3.672 1.00 31.95 172 GLU A N 1
ATOM 1328 C CA . GLU A 1 172 ? 22.687 22.063 4.505 1.00 31.95 172 GLU A CA 1
ATOM 1329 C C . GLU A 1 172 ? 23.587 22.964 3.660 1.00 31.95 172 GLU A C 1
ATOM 1331 O O . GLU A 1 172 ? 24.020 22.627 2.560 1.00 31.95 172 GLU A O 1
ATOM 1336 N N . ALA A 1 173 ? 23.783 24.150 4.224 1.00 31.17 173 ALA A N 1
ATOM 1337 C CA . ALA A 1 173 ? 24.529 25.293 3.747 1.00 31.17 173 ALA A CA 1
ATOM 1338 C C . ALA A 1 173 ? 25.953 24.994 3.248 1.00 31.17 173 ALA A C 1
ATOM 1340 O O . ALA A 1 173 ? 26.731 24.315 3.919 1.00 31.17 173 ALA A O 1
ATOM 1341 N N . ALA A 1 174 ? 26.316 25.675 2.158 1.00 32.78 174 ALA A N 1
ATOM 1342 C CA . ALA A 1 174 ? 27.591 26.372 1.991 1.00 32.78 174 ALA A CA 1
ATOM 1343 C C . ALA A 1 174 ? 27.378 27.596 1.087 1.00 32.78 174 ALA A C 1
ATOM 1345 O O . ALA A 1 174 ? 26.690 27.444 0.052 1.00 32.78 174 ALA A O 1
#

Foldseek 3Di:
DDDWDWDADPVHNPFTAGPVRHTDDPVSVVVCVPDDPDDDFDDDPVRHGQWPFLVDPAADPVLLVVQQVWAQAAFAAPDPHGSVQWGWQFLCHVVNRGTNHSLRTHTHGPVVSVVCPDPLKHKDADPVSWIWIQHNVRDIGTTHGSNHTDDDDDPDPVPPPVVPPPPDPPDDDD

Mean predicted aligned error: 11.68 Å

pLDDT: mean 79.32, std 19.9, range [28.19, 98.38]

Secondary structure (DSSP, 8-state):
------EE-SS-TT-EE-TT--B--HHHHHHHHSS------EE-TTS-EEE-TTS-SSPPHHHHHHHHHHHSS--STT----GGGEEEEESS-GGGT---BGGGEEEEEHHHHHHHTSTT-EEEE-TT--EEEE-TTS-EEE-EETTEEP-SPPPPTTTSGGGGT---------

Nearest PDB structures (foldseek):
  4h9d-assembly1_A  TM=5.914E-01  e=8.887E-01  Geobacter metallireducens GS-15
  5zmm-assembly1_F  TM=3.978E-01  e=1.001E+00  Streptomyces coelicolor A3(2)
  5zmm-assembly1_C  TM=3.931E-01  e=1.128E+00  Streptomyces coelicolor A3(2)
  5zmm-assembly1_B  TM=4.001E-01  e=1.270E+00  Streptomyces coelicolor A3(2)
  5zmm-assembly1_A  TM=3.824E-01  e=2.444E+00  Streptomyces coelicolor A3(2)

Sequence (174 aa):
RADISLIVGADDPTLVTDREGIPIGDTGRYACLCDPAFTPVVMNTKGVVTDLGRAQRLASDAQRKAMAHRDGGCVFPGCDSPPEWADAHHTWHWNDGGPTDLHLLASLCRHHHMVTHRKGWTMGTTKDQWFYWTTPKGRTIWSQRHGRKYNGPKPDPDTEAEAATDSGNGNEAA